Protein AF-A0A7S1G1Q2-F1 (afdb_monomer)

pLDDT: mean 79.45, std 14.06, range [47.62, 93.06]

Nearest PDB structures (foldseek):
  8g4j-assembly2_B  TM=7.173E-01  e=5.408E-02  Cavia porcellus
  7n6g-assembly1_0A  TM=6.018E-01  e=7.373E-02  Chlamydomonas reinhardtii
  7sqc-assembly1_J0  TM=6.725E-01  e=4.269E-01  Chlamydomonas reinhardtii
  7sqc-assembly1_G5  TM=6.219E-01  e=1.443E-01  Chlamydomonas reinhardtii
  6nmj-assembly1_A  TM=6.951E-01  e=2.471E+00  Rattus norvegicus

Secondary structure (DSSP, 8-state):
-HHHHHHHHHHHHH-TTHHHHHHHTT-HHHHHHHT-TTS---HHHHHHHHHHHHHHHHH-HHHHHHHHHTTTHHHHHHHHHH-STTTTSTTSHHHHHHHHHHHHHHHHHHHHHHHHHHH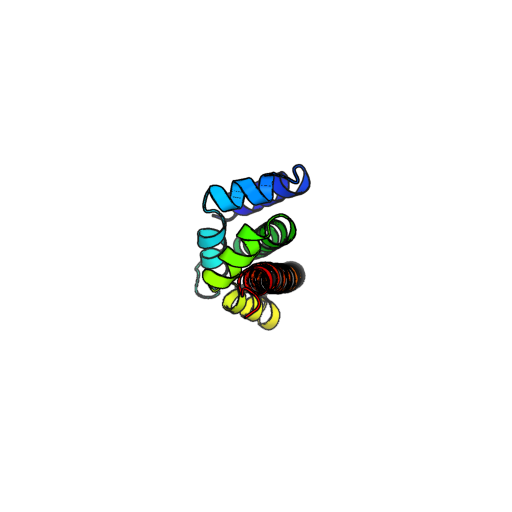HHHHHHHTSS---

Radius of gyration: 16.24 Å; Cα contacts (8 Å, |Δi|>4): 194; chains: 1; bounding box: 54×27×47 Å

Organism: NCBI:txid1486930

Solvent-accessible surface area (backbone atoms only — not comparable to full-atom values): 6588 Å² total; per-residue (Å²): 118,31,76,57,27,49,51,46,38,57,46,48,75,78,30,74,62,42,16,46,52,39,38,77,71,54,48,48,60,62,30,42,59,50,35,33,84,88,46,96,59,53,38,66,32,31,28,29,20,30,40,32,51,15,49,22,10,63,54,11,54,67,28,4,42,49,32,50,75,68,48,34,61,59,34,33,52,47,28,49,74,72,30,34,67,80,62,80,49,88,83,30,55,62,56,26,53,49,22,23,49,24,15,50,50,19,52,52,22,26,54,48,25,37,53,54,47,53,57,52,53,50,59,53,52,69,70,66,62,74,89,127

Mean predicted aligned error: 8.51 Å

InterPro domains:
  IPR011989 Armadillo-like helical [G3DSA:1.25.10.10] (2-125)
  IPR016024 Armadillo-type fold [SSF48371] (4-117)

Sequence (132 aa):
AGRAASALIVALQHDGSAAAQATELGAVAPLVALLDVGSVADPSDVSDAAGALGMIAYGSQAGAAEAFEAGGLRPLLALLTTGCPGGRSIGDVETDGICRNNAAGALIAVCRGNAEHSAAADRKSTRLTPVT

Structure (mmCIF, N/CA/C/O backbone):
data_AF-A0A7S1G1Q2-F1
#
_entry.id   AF-A0A7S1G1Q2-F1
#
loop_
_atom_site.group_PDB
_atom_site.id
_atom_site.type_symbol
_atom_site.label_atom_id
_atom_site.label_alt_id
_atom_site.label_comp_id
_atom_site.label_asym_id
_atom_site.label_entity_id
_atom_site.label_seq_id
_atom_site.pdbx_PDB_ins_code
_atom_site.Cartn_x
_atom_site.Cartn_y
_atom_site.Cartn_z
_atom_site.occupancy
_atom_site.B_iso_or_equiv
_atom_site.auth_seq_id
_atom_site.auth_comp_id
_atom_site.auth_asym_id
_atom_site.auth_atom_id
_atom_site.pdbx_PDB_model_num
ATOM 1 N N . ALA A 1 1 ? 4.423 9.746 -12.016 1.00 51.06 1 ALA A N 1
ATOM 2 C CA . ALA A 1 1 ? 3.619 9.943 -10.790 1.00 51.06 1 ALA A CA 1
ATOM 3 C C . ALA A 1 1 ? 4.489 9.816 -9.538 1.00 51.06 1 ALA A C 1
ATOM 5 O O . ALA A 1 1 ? 4.118 10.354 -8.502 1.00 51.06 1 ALA A O 1
ATOM 6 N N . GLY A 1 2 ? 5.675 9.206 -9.618 1.00 55.06 2 GLY A N 1
ATOM 7 C CA . GLY A 1 2 ? 6.526 8.988 -8.451 1.00 55.06 2 GLY A CA 1
ATOM 8 C C . GLY A 1 2 ? 7.104 10.239 -7.821 1.00 55.06 2 GLY A C 1
ATOM 9 O O . GLY A 1 2 ? 7.223 10.241 -6.610 1.00 55.06 2 GLY A O 1
ATOM 10 N N . ARG A 1 3 ? 7.282 11.366 -8.535 1.00 62.41 3 ARG A N 1
ATOM 11 C CA . ARG A 1 3 ? 7.643 12.644 -7.869 1.00 62.41 3 ARG A CA 1
ATOM 12 C C . ARG A 1 3 ? 6.648 13.049 -6.767 1.00 62.41 3 ARG A C 1
ATOM 14 O O . ARG A 1 3 ? 7.040 13.732 -5.827 1.00 62.41 3 ARG A O 1
ATOM 21 N N . ALA A 1 4 ? 5.380 12.638 -6.878 1.00 74.62 4 ALA A N 1
ATOM 22 C CA . ALA A 1 4 ? 4.383 12.852 -5.831 1.00 74.62 4 ALA A CA 1
ATOM 23 C C . ALA A 1 4 ? 4.567 11.878 -4.654 1.00 74.62 4 ALA A C 1
ATOM 25 O O . ALA A 1 4 ? 4.450 12.297 -3.506 1.00 74.62 4 ALA A O 1
ATOM 26 N N . ALA A 1 5 ? 4.916 10.614 -4.920 1.00 78.38 5 ALA A N 1
ATOM 27 C CA . ALA A 1 5 ? 5.215 9.626 -3.885 1.00 78.38 5 ALA A CA 1
ATOM 28 C C . ALA A 1 5 ? 6.484 9.992 -3.093 1.00 78.38 5 ALA A C 1
ATOM 30 O O . ALA A 1 5 ? 6.450 9.986 -1.865 1.00 78.38 5 ALA A O 1
ATOM 31 N N . SER A 1 6 ? 7.564 10.420 -3.756 1.00 80.25 6 SER A N 1
ATOM 32 C CA . SER A 1 6 ? 8.796 10.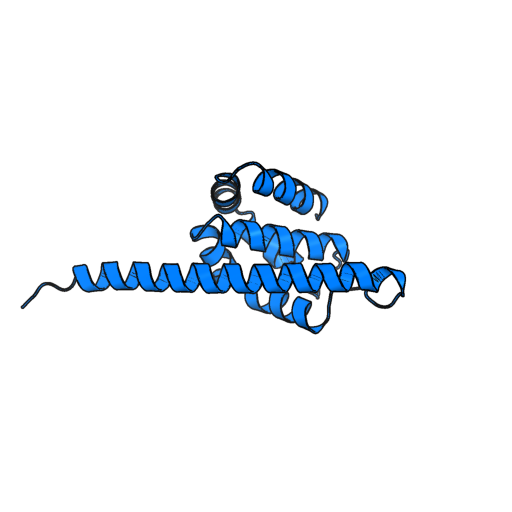851 -3.077 1.00 80.25 6 SER A CA 1
ATOM 33 C C . SER A 1 6 ? 8.564 12.093 -2.206 1.00 80.25 6 SER A C 1
ATOM 35 O O . SER A 1 6 ? 9.046 12.167 -1.078 1.00 80.25 6 SER A O 1
ATOM 37 N N . ALA A 1 7 ? 7.792 13.073 -2.692 1.00 81.38 7 ALA A N 1
ATOM 38 C CA . ALA A 1 7 ? 7.437 14.256 -1.904 1.00 81.38 7 ALA A CA 1
ATOM 39 C C . ALA A 1 7 ? 6.585 13.892 -0.677 1.00 81.38 7 ALA A C 1
ATOM 41 O O . ALA A 1 7 ? 6.779 14.444 0.407 1.00 81.38 7 ALA A O 1
ATOM 42 N N . LEU A 1 8 ? 5.676 12.929 -0.839 1.00 83.75 8 LEU A N 1
ATOM 43 C CA . LEU A 1 8 ? 4.861 12.412 0.249 1.00 83.75 8 LEU A CA 1
ATOM 44 C C . LEU A 1 8 ? 5.714 11.688 1.298 1.00 83.75 8 LEU A C 1
ATOM 46 O O . LEU A 1 8 ? 5.499 11.899 2.487 1.00 83.75 8 LEU A O 1
ATOM 50 N N . ILE A 1 9 ? 6.728 10.918 0.887 1.00 84.56 9 ILE A N 1
ATOM 51 C CA . ILE A 1 9 ? 7.694 10.300 1.809 1.00 84.56 9 ILE A CA 1
ATOM 52 C C . ILE A 1 9 ? 8.353 11.361 2.694 1.00 84.56 9 ILE A C 1
ATOM 54 O O . ILE A 1 9 ? 8.363 11.222 3.916 1.00 84.56 9 ILE A O 1
ATOM 58 N N . VAL A 1 10 ? 8.856 12.443 2.098 1.00 85.31 10 VAL A N 1
ATOM 59 C CA . VAL A 1 10 ? 9.509 13.523 2.855 1.00 85.31 10 VAL A CA 1
ATOM 60 C C . VAL A 1 10 ? 8.541 14.162 3.856 1.00 85.31 10 VAL A C 1
ATOM 62 O O . VAL A 1 10 ? 8.916 14.408 5.001 1.00 85.31 10 VAL A O 1
ATOM 65 N N . ALA A 1 11 ? 7.284 14.387 3.463 1.00 85.00 11 ALA A N 1
ATOM 66 C CA . ALA A 1 11 ? 6.270 14.926 4.369 1.00 85.00 11 ALA A CA 1
ATOM 67 C C . ALA A 1 11 ? 5.982 13.978 5.549 1.00 85.00 11 ALA A C 1
ATOM 69 O O . ALA A 1 11 ? 5.948 14.412 6.700 1.00 85.00 11 ALA A O 1
ATOM 70 N N . LEU A 1 12 ? 5.846 12.677 5.277 1.00 85.75 12 LEU A N 1
ATOM 71 C CA . LEU A 1 12 ? 5.565 11.644 6.281 1.00 85.75 12 LEU A CA 1
ATOM 72 C C . LEU A 1 12 ? 6.707 11.456 7.290 1.00 85.75 12 LEU A C 1
ATOM 74 O O . LEU A 1 12 ? 6.459 11.087 8.435 1.00 85.75 12 LEU A O 1
ATOM 78 N N . GLN A 1 13 ? 7.953 11.724 6.893 1.00 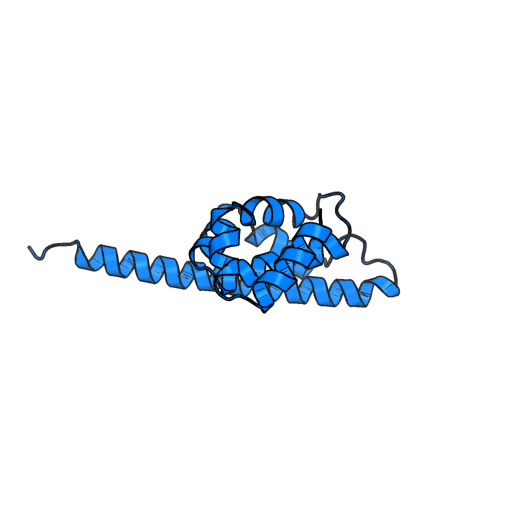85.38 13 GLN A N 1
ATOM 79 C CA . GLN A 1 13 ? 9.114 11.640 7.787 1.00 85.38 13 GLN A CA 1
ATOM 80 C C . GLN A 1 13 ? 9.173 12.775 8.813 1.00 85.38 13 GLN A C 1
ATOM 82 O O . GLN A 1 13 ? 9.730 12.596 9.897 1.00 85.38 13 GLN A O 1
ATOM 87 N N . HIS A 1 14 ? 8.627 13.942 8.473 1.00 84.19 14 HIS A N 1
ATOM 88 C CA . HIS A 1 14 ? 8.709 15.138 9.309 1.00 84.19 14 HIS A CA 1
ATOM 89 C C . HIS A 1 14 ? 7.436 15.423 10.109 1.00 84.19 14 HIS A C 1
ATOM 91 O O . HIS A 1 14 ? 7.502 16.166 11.089 1.00 84.19 14 HIS A O 1
ATOM 97 N N . ASP A 1 15 ? 6.300 14.832 9.733 1.00 82.19 15 ASP A N 1
ATOM 98 C CA . ASP A 1 15 ? 5.007 15.111 10.350 1.00 82.19 15 ASP A CA 1
ATOM 99 C C . ASP A 1 15 ? 4.200 13.825 10.586 1.00 82.19 15 ASP A C 1
ATOM 101 O O . ASP A 1 15 ? 3.717 13.177 9.659 1.00 82.19 15 ASP A O 1
ATOM 105 N N . GLY A 1 16 ? 3.999 13.480 11.862 1.00 75.69 16 GLY A N 1
ATOM 106 C CA . GLY A 1 16 ? 3.203 12.314 12.255 1.00 75.69 16 GLY A CA 1
ATOM 107 C C . GLY A 1 16 ? 1.718 12.419 11.887 1.00 75.69 16 GLY A C 1
ATOM 108 O O . GLY A 1 16 ? 1.041 11.399 11.786 1.00 75.69 16 GLY A O 1
ATOM 109 N N . SER A 1 17 ? 1.201 13.628 11.648 1.00 86.06 17 SER A N 1
ATOM 110 C CA . SER A 1 17 ? -0.174 13.845 11.187 1.00 86.06 17 SER A CA 1
ATOM 111 C C . SER A 1 17 ? -0.324 13.720 9.669 1.00 86.06 17 SER A C 1
ATOM 113 O O . SER A 1 17 ? -1.439 13.515 9.181 1.00 86.06 17 SER A O 1
ATOM 115 N N . ALA A 1 18 ? 0.779 13.775 8.912 1.00 89.12 18 ALA A N 1
ATOM 116 C CA . ALA A 1 18 ? 0.742 13.704 7.454 1.00 89.12 18 ALA A CA 1
ATOM 117 C C . ALA A 1 18 ? 0.174 12.370 6.951 1.00 89.12 18 ALA A C 1
ATOM 119 O O . ALA A 1 18 ? -0.467 12.345 5.906 1.00 89.12 18 ALA A O 1
ATOM 120 N N . ALA A 1 19 ? 0.332 11.273 7.701 1.00 88.00 19 ALA A N 1
ATOM 121 C CA . ALA A 1 19 ? -0.245 9.977 7.339 1.00 88.00 19 ALA A CA 1
ATOM 122 C C . ALA A 1 19 ? -1.781 10.003 7.347 1.00 88.00 19 ALA A C 1
ATOM 124 O O . ALA A 1 19 ? -2.418 9.510 6.413 1.00 88.00 19 ALA A O 1
ATOM 125 N N . ALA A 1 20 ? -2.379 10.607 8.377 1.00 88.56 20 ALA A N 1
ATOM 126 C CA . ALA A 1 20 ? -3.827 10.762 8.474 1.00 88.56 20 ALA A CA 1
ATOM 127 C C . ALA A 1 20 ? -4.349 11.705 7.382 1.00 88.56 20 ALA A C 1
ATOM 129 O O . ALA A 1 20 ? -5.266 11.341 6.653 1.00 88.56 20 ALA A O 1
ATOM 130 N N . GLN A 1 21 ? -3.693 12.853 7.186 1.00 90.50 21 GLN A N 1
ATOM 131 C CA . GLN A 1 21 ? -4.061 13.809 6.138 1.00 90.50 21 GLN A CA 1
ATOM 132 C C . GLN A 1 21 ? -3.951 13.200 4.733 1.00 90.50 21 GLN A C 1
ATOM 134 O O . GLN A 1 21 ? -4.847 13.363 3.913 1.00 90.50 21 GLN A O 1
ATOM 139 N N . ALA A 1 22 ? -2.884 12.452 4.446 1.00 89.56 22 ALA A N 1
ATOM 140 C CA . ALA A 1 22 ? -2.718 11.773 3.163 1.00 89.56 22 ALA A CA 1
ATOM 141 C C . ALA A 1 22 ? -3.807 10.717 2.927 1.00 89.56 22 ALA A C 1
ATOM 143 O O . ALA A 1 22 ? -4.283 10.573 1.803 1.00 89.56 22 ALA A O 1
ATOM 144 N N . THR A 1 23 ? -4.220 10.013 3.987 1.00 90.50 23 THR A N 1
ATOM 145 C CA . THR A 1 23 ? -5.360 9.088 3.932 1.00 90.50 23 THR A CA 1
ATOM 146 C C . THR A 1 23 ? -6.641 9.849 3.577 1.00 90.50 23 THR A C 1
ATOM 148 O O . THR A 1 23 ? -7.305 9.513 2.605 1.00 90.50 23 THR A O 1
ATOM 151 N N . GLU A 1 24 ? -6.950 10.935 4.292 1.00 90.19 24 GLU A N 1
ATOM 152 C CA . GLU A 1 24 ? -8.150 11.755 4.050 1.00 90.19 24 GLU A CA 1
ATOM 153 C C . GLU A 1 24 ? -8.182 12.390 2.653 1.00 90.19 24 GLU A C 1
ATOM 155 O O . GLU A 1 24 ? -9.248 12.545 2.059 1.00 90.19 24 GLU A O 1
ATOM 160 N N . LEU A 1 25 ? -7.014 12.725 2.101 1.00 90.56 25 LEU A N 1
ATOM 161 C CA . LEU A 1 25 ? -6.862 13.245 0.742 1.00 90.56 25 LEU A CA 1
ATOM 162 C C . LEU A 1 25 ? -6.929 12.151 -0.341 1.00 90.56 25 LEU A C 1
ATOM 164 O O . LEU A 1 25 ? -6.783 12.461 -1.524 1.00 90.56 25 LEU A O 1
ATOM 168 N N . GLY A 1 26 ? -7.140 10.887 0.036 1.00 89.62 26 GLY A N 1
ATOM 169 C CA . GLY A 1 26 ? -7.280 9.767 -0.893 1.00 89.62 26 GLY A CA 1
ATOM 170 C C . GLY A 1 26 ? -5.967 9.352 -1.556 1.00 89.62 26 GLY A C 1
ATOM 171 O O . GLY A 1 26 ? -5.973 8.898 -2.699 1.00 89.62 26 GLY A O 1
ATOM 172 N N . ALA A 1 27 ? -4.826 9.516 -0.876 1.00 91.12 27 ALA A N 1
ATOM 173 C CA . ALA A 1 27 ? -3.519 9.146 -1.424 1.00 91.12 27 ALA A CA 1
ATOM 174 C C . ALA A 1 27 ? -3.316 7.623 -1.536 1.00 91.12 27 ALA A C 1
ATOM 176 O O . ALA A 1 27 ? -2.487 7.174 -2.323 1.00 91.12 27 ALA A O 1
ATOM 177 N N . VAL A 1 28 ? -4.059 6.811 -0.780 1.00 92.69 28 VAL A N 1
ATOM 178 C CA . VAL A 1 28 ? -3.847 5.356 -0.704 1.00 92.69 28 VAL A CA 1
ATOM 179 C C . VAL A 1 28 ? -4.188 4.650 -2.019 1.00 92.69 28 VAL A C 1
ATOM 181 O O . VAL A 1 28 ? -3.355 3.917 -2.552 1.00 92.69 28 VAL A O 1
ATOM 184 N N . ALA A 1 29 ? -5.371 4.894 -2.585 1.00 90.69 29 ALA A N 1
ATOM 185 C CA . ALA A 1 29 ? -5.800 4.275 -3.842 1.00 90.69 29 ALA A CA 1
ATOM 186 C C . ALA A 1 29 ? -4.822 4.485 -5.027 1.00 90.69 29 ALA A C 1
ATOM 188 O O . ALA A 1 29 ? -4.460 3.496 -5.673 1.00 90.69 29 ALA A O 1
ATOM 189 N N . PRO A 1 30 ? -4.335 5.709 -5.330 1.00 89.88 30 PRO A N 1
ATOM 190 C CA . PRO A 1 30 ? -3.371 5.909 -6.410 1.00 89.88 30 PRO A CA 1
ATOM 191 C C . PRO A 1 30 ? -2.004 5.279 -6.115 1.00 89.88 30 PRO A C 1
ATOM 193 O O . PRO A 1 30 ? -1.348 4.822 -7.049 1.00 89.88 30 PRO A O 1
ATOM 196 N N . LEU A 1 31 ? -1.579 5.201 -4.847 1.00 91.25 31 LEU A N 1
ATOM 197 C CA . LEU A 1 31 ? -0.359 4.476 -4.478 1.00 91.25 31 LEU A CA 1
ATOM 198 C C . LEU A 1 31 ? -0.509 2.977 -4.747 1.00 91.25 31 LEU A C 1
ATOM 200 O O . LEU A 1 31 ? 0.374 2.387 -5.357 1.00 91.25 31 LEU A O 1
ATOM 204 N N . VAL A 1 32 ? -1.641 2.371 -4.378 1.00 91.62 32 VAL A N 1
ATOM 205 C CA . VAL A 1 32 ? -1.912 0.952 -4.667 1.00 91.62 32 VAL A CA 1
ATOM 206 C C . VAL A 1 32 ? -1.939 0.681 -6.173 1.00 91.62 32 VAL A C 1
ATOM 208 O O . VAL A 1 32 ? -1.363 -0.310 -6.618 1.00 91.62 32 VAL A O 1
ATOM 211 N N . ALA A 1 33 ? -2.524 1.579 -6.968 1.00 89.25 33 ALA A N 1
ATOM 212 C CA . ALA A 1 33 ? -2.521 1.465 -8.427 1.00 89.25 33 ALA A CA 1
ATOM 213 C C . ALA A 1 33 ? -1.108 1.559 -9.035 1.00 89.25 33 ALA A C 1
ATOM 215 O O . ALA A 1 33 ? -0.820 0.889 -10.023 1.00 89.25 33 ALA A O 1
ATOM 216 N N . LEU A 1 34 ? -0.211 2.358 -8.444 1.00 87.69 34 LEU A N 1
ATOM 217 C CA . LEU A 1 34 ? 1.186 2.450 -8.887 1.00 87.69 34 LEU A CA 1
ATOM 218 C C . LEU A 1 34 ? 2.000 1.189 -8.589 1.00 87.69 34 LEU A C 1
ATOM 220 O O . LEU A 1 34 ? 2.972 0.929 -9.292 1.00 87.69 34 LEU A O 1
ATOM 224 N N . LEU A 1 35 ? 1.613 0.414 -7.574 1.00 87.94 35 LEU A N 1
ATOM 225 C CA . LEU A 1 35 ? 2.285 -0.836 -7.210 1.00 87.94 35 LEU A CA 1
ATOM 226 C C . LEU A 1 35 ? 1.914 -2.006 -8.117 1.00 87.94 35 LEU A C 1
ATOM 228 O O . LEU A 1 35 ? 2.551 -3.059 -8.035 1.00 87.94 35 LEU A O 1
ATOM 232 N N . ASP A 1 36 ? 0.880 -1.860 -8.944 1.00 83.31 36 ASP A N 1
ATOM 233 C CA . ASP A 1 36 ? 0.514 -2.902 -9.888 1.00 83.31 36 ASP A CA 1
ATOM 234 C C . ASP A 1 36 ? 1.679 -3.141 -10.857 1.00 83.31 36 ASP A C 1
ATOM 236 O O . ASP A 1 36 ? 2.064 -2.269 -11.631 1.00 83.31 36 ASP A O 1
ATOM 240 N N . VAL A 1 37 ? 2.255 -4.344 -10.802 1.00 62.06 37 VAL A N 1
ATOM 241 C CA . VAL A 1 37 ? 3.436 -4.753 -11.581 1.00 62.06 37 VAL A CA 1
ATOM 242 C C . VAL A 1 37 ? 3.126 -4.794 -13.090 1.00 62.06 37 VAL A C 1
ATOM 244 O O . VAL A 1 37 ? 4.040 -4.848 -13.910 1.00 62.06 37 VAL A O 1
ATOM 247 N N . GLY A 1 38 ? 1.846 -4.721 -13.478 1.00 58.41 38 GLY A N 1
ATOM 248 C CA . GLY A 1 38 ? 1.411 -4.488 -14.860 1.00 58.41 38 GLY A CA 1
ATOM 249 C C . GLY A 1 38 ? 1.473 -3.023 -15.323 1.00 58.41 38 GLY A C 1
ATOM 250 O O . GLY A 1 38 ? 1.227 -2.746 -16.498 1.00 58.41 38 GLY A O 1
ATOM 251 N N . SER A 1 39 ? 1.781 -2.084 -14.427 1.00 61.22 39 SER A N 1
ATOM 252 C CA . SER A 1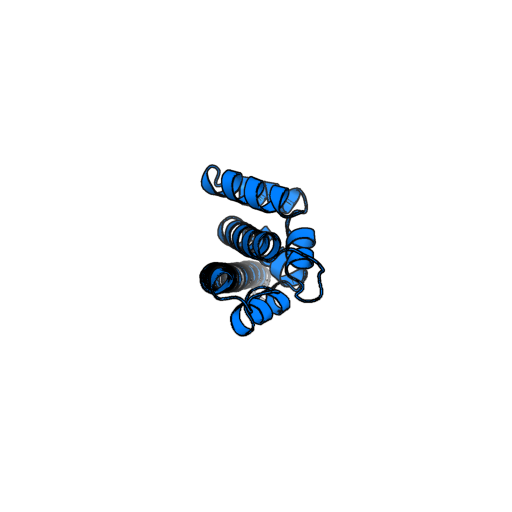 39 ? 1.902 -0.657 -14.720 1.00 61.22 39 SER A CA 1
ATOM 253 C C . SER A 1 39 ? 3.186 -0.353 -15.494 1.00 61.22 39 SER A C 1
ATOM 255 O O . SER A 1 39 ? 4.244 -0.919 -15.232 1.00 61.22 39 SER A O 1
ATOM 257 N N . VAL A 1 40 ? 3.123 0.613 -16.414 1.00 62.59 40 VAL A N 1
ATOM 258 C CA . VAL A 1 40 ? 4.281 1.148 -17.165 1.00 62.59 40 VAL A CA 1
ATOM 259 C C . VAL A 1 40 ? 5.174 2.046 -16.285 1.00 62.59 40 VAL A C 1
ATOM 261 O O . VAL A 1 40 ? 5.900 2.897 -16.793 1.00 62.59 40 VAL A O 1
ATOM 264 N N . ALA A 1 41 ? 5.050 1.925 -14.961 1.00 69.44 41 ALA A N 1
ATOM 265 C CA . ALA A 1 41 ? 5.712 2.774 -13.987 1.00 69.44 41 ALA A CA 1
ATOM 266 C C . ALA A 1 41 ? 7.206 2.455 -13.892 1.00 69.44 41 ALA A C 1
ATOM 268 O O . ALA A 1 41 ? 7.617 1.293 -13.910 1.00 69.44 41 ALA A O 1
ATOM 269 N N . ASP A 1 42 ? 8.009 3.507 -13.746 1.00 78.56 42 ASP A N 1
ATOM 270 C CA . ASP A 1 42 ? 9.435 3.379 -13.478 1.00 78.56 42 ASP A CA 1
ATOM 271 C C . ASP A 1 42 ? 9.682 2.622 -12.157 1.00 78.56 42 ASP A C 1
ATOM 273 O O . ASP A 1 42 ? 8.948 2.825 -11.184 1.00 78.56 42 ASP A O 1
ATOM 277 N N . PRO A 1 43 ? 10.743 1.801 -12.061 1.00 78.81 43 PRO A N 1
ATOM 278 C CA . PRO A 1 43 ? 11.075 1.064 -10.838 1.00 78.81 43 PRO A CA 1
ATOM 279 C C . PRO A 1 43 ? 11.207 1.971 -9.604 1.00 78.81 43 PRO A C 1
ATOM 281 O O . PRO A 1 43 ? 10.791 1.594 -8.509 1.00 78.81 43 PRO A O 1
ATOM 284 N N . SER A 1 44 ? 11.716 3.194 -9.772 1.00 79.81 44 SER A N 1
ATOM 285 C CA . SER A 1 44 ? 11.789 4.185 -8.691 1.00 79.81 44 SER A CA 1
ATOM 286 C C . SER A 1 44 ? 10.408 4.662 -8.228 1.00 79.81 44 SER A C 1
ATOM 288 O O . SER A 1 44 ? 10.183 4.787 -7.028 1.00 79.81 44 SER A O 1
ATOM 290 N N . ASP A 1 45 ? 9.463 4.866 -9.153 1.00 84.38 45 ASP A N 1
ATOM 291 C CA . ASP A 1 45 ? 8.088 5.269 -8.826 1.00 84.38 45 ASP A CA 1
ATOM 292 C C . ASP A 1 45 ? 7.385 4.169 -8.011 1.00 84.38 45 ASP A C 1
ATOM 294 O O . ASP A 1 45 ? 6.671 4.461 -7.050 1.00 84.38 45 ASP A O 1
ATOM 298 N N . VAL A 1 46 ? 7.619 2.904 -8.369 1.00 85.88 46 VAL A N 1
ATOM 299 C CA . VAL A 1 46 ? 7.083 1.729 -7.666 1.00 85.88 46 VAL A CA 1
ATOM 300 C C . VAL A 1 46 ? 7.698 1.591 -6.268 1.00 85.88 46 VAL A C 1
ATOM 302 O O . VAL A 1 46 ? 6.981 1.360 -5.291 1.00 85.88 46 VAL A O 1
ATOM 305 N N . SER A 1 47 ? 9.015 1.782 -6.153 1.00 86.81 47 SER A N 1
ATOM 306 C CA . SER A 1 47 ? 9.730 1.779 -4.871 1.00 86.81 47 SER A CA 1
ATOM 307 C C . SER A 1 47 ? 9.205 2.851 -3.915 1.00 86.81 47 SER A C 1
ATOM 309 O O . SER A 1 47 ? 8.915 2.564 -2.747 1.00 86.81 47 SER A O 1
ATOM 311 N N . ASP A 1 48 ? 9.059 4.080 -4.414 1.00 88.81 48 ASP A N 1
ATOM 312 C CA . ASP A 1 48 ? 8.567 5.217 -3.638 1.00 88.81 48 ASP A CA 1
ATOM 313 C C . ASP A 1 48 ? 7.098 5.025 -3.258 1.00 88.81 48 ASP A C 1
ATOM 315 O O . ASP A 1 48 ? 6.704 5.334 -2.134 1.00 88.81 48 ASP A O 1
ATOM 319 N N . ALA A 1 49 ? 6.282 4.460 -4.152 1.00 90.88 49 ALA A N 1
ATOM 320 C CA . ALA A 1 49 ? 4.897 4.140 -3.835 1.00 90.88 49 ALA A CA 1
ATOM 321 C C . ALA A 1 49 ? 4.801 3.132 -2.680 1.00 90.88 49 ALA A C 1
ATOM 323 O O . ALA A 1 49 ? 3.986 3.314 -1.773 1.00 90.88 49 ALA A O 1
ATOM 324 N N . ALA A 1 50 ? 5.664 2.109 -2.663 1.00 91.94 50 ALA A N 1
ATOM 325 C CA . ALA A 1 50 ? 5.673 1.098 -1.607 1.00 91.94 50 ALA A CA 1
ATOM 326 C C . ALA A 1 50 ? 6.109 1.714 -0.272 1.00 91.94 50 ALA A C 1
ATOM 328 O O . ALA A 1 50 ? 5.478 1.476 0.759 1.00 91.94 50 ALA A O 1
ATOM 329 N N . GLY A 1 51 ? 7.145 2.557 -0.300 1.00 91.56 51 GLY A N 1
ATOM 330 C CA . GLY A 1 51 ? 7.629 3.274 0.879 1.00 91.56 51 GLY A CA 1
ATOM 331 C C . GLY A 1 51 ? 6.583 4.236 1.450 1.00 91.56 51 GLY A C 1
ATOM 332 O O . GLY A 1 51 ? 6.310 4.213 2.652 1.00 91.56 51 GLY A O 1
ATOM 333 N N . ALA A 1 52 ? 5.945 5.037 0.593 1.00 92.50 52 ALA A N 1
ATOM 334 C CA . ALA A 1 52 ? 4.886 5.963 0.989 1.00 92.50 52 ALA A CA 1
ATOM 335 C C . ALA A 1 52 ? 3.682 5.223 1.587 1.00 92.50 52 ALA A C 1
ATOM 337 O O . ALA A 1 52 ? 3.201 5.597 2.657 1.00 92.50 52 ALA A O 1
ATOM 338 N N . LEU A 1 53 ? 3.230 4.142 0.940 1.00 93.06 53 LEU A N 1
ATOM 339 C CA . LEU A 1 53 ? 2.115 3.331 1.426 1.00 93.06 53 LEU A CA 1
ATOM 340 C C . LEU A 1 53 ? 2.431 2.699 2.788 1.00 93.06 53 LEU A C 1
ATOM 342 O O . LEU A 1 53 ? 1.583 2.704 3.679 1.00 93.06 53 LEU A O 1
ATOM 346 N N . GLY A 1 54 ? 3.659 2.209 2.979 1.00 92.12 54 GLY A N 1
ATOM 347 C CA . GLY A 1 54 ? 4.099 1.662 4.261 1.00 92.12 54 GLY A CA 1
ATOM 348 C C . GLY A 1 54 ? 4.117 2.701 5.379 1.00 92.12 54 GLY A C 1
ATOM 349 O O . GLY A 1 54 ? 3.661 2.414 6.484 1.00 92.12 54 GLY A O 1
ATOM 350 N N . MET A 1 55 ? 4.567 3.923 5.095 1.00 91.88 55 MET A N 1
ATOM 351 C CA . MET A 1 55 ? 4.543 5.007 6.079 1.00 91.88 55 MET A CA 1
ATOM 352 C C . MET A 1 55 ? 3.127 5.492 6.398 1.00 91.88 55 MET A C 1
ATOM 354 O O . MET A 1 55 ? 2.830 5.735 7.568 1.00 91.88 55 MET A O 1
ATOM 358 N N . ILE A 1 56 ? 2.234 5.568 5.406 1.00 92.06 56 ILE A N 1
ATOM 359 C CA . ILE A 1 56 ? 0.813 5.858 5.647 1.00 92.06 56 ILE A CA 1
ATOM 360 C C . ILE A 1 56 ? 0.203 4.781 6.543 1.00 92.06 56 ILE A C 1
ATOM 362 O O . ILE A 1 56 ? -0.400 5.112 7.558 1.00 92.06 56 ILE A O 1
ATOM 366 N N . ALA A 1 57 ? 0.393 3.502 6.213 1.00 92.44 57 ALA A N 1
ATOM 367 C CA . ALA A 1 57 ? -0.158 2.400 6.996 1.00 92.44 57 ALA A CA 1
ATOM 368 C C . ALA A 1 57 ? 0.419 2.340 8.421 1.00 92.44 57 ALA A C 1
ATOM 370 O O . ALA A 1 57 ? -0.285 1.973 9.359 1.00 92.44 57 ALA A O 1
ATOM 371 N N . TYR A 1 58 ? 1.686 2.720 8.604 1.00 89.94 58 TYR A N 1
ATOM 372 C CA . TYR A 1 58 ? 2.314 2.778 9.922 1.00 89.94 58 TYR A CA 1
ATOM 373 C C . TYR A 1 58 ? 1.809 3.959 10.763 1.00 89.94 58 TYR A C 1
ATOM 375 O O . TYR A 1 58 ? 1.578 3.810 11.962 1.00 89.94 58 TYR A O 1
ATOM 383 N N . GLY A 1 59 ? 1.642 5.133 10.148 1.00 88.38 59 GLY A N 1
ATOM 384 C CA . GLY A 1 59 ? 1.230 6.362 10.831 1.00 88.38 59 GLY A CA 1
ATOM 385 C C . GLY A 1 59 ? -0.285 6.556 10.948 1.00 88.38 59 GLY A C 1
ATOM 386 O O . GLY A 1 59 ? -0.733 7.395 11.726 1.00 88.38 59 GLY A O 1
ATOM 387 N N . SER A 1 60 ? -1.087 5.809 10.186 1.00 89.56 60 SER A N 1
ATOM 388 C CA . SER A 1 60 ? -2.541 5.953 10.119 1.00 89.56 60 SER A CA 1
ATOM 389 C C . SER A 1 60 ? -3.219 4.592 10.045 1.00 89.56 60 SER A C 1
ATOM 391 O O . SER A 1 60 ? -3.126 3.871 9.052 1.00 89.56 60 SER A O 1
ATOM 393 N N . GLN A 1 61 ? -3.992 4.267 11.079 1.00 89.25 61 GLN A N 1
ATOM 394 C CA . GLN A 1 61 ? -4.783 3.040 11.096 1.00 89.25 61 GLN A CA 1
ATOM 395 C C . GLN A 1 61 ? -5.887 3.036 10.031 1.00 89.25 61 GLN A C 1
ATOM 397 O O . GLN A 1 61 ? -6.178 1.991 9.453 1.00 89.25 61 GLN A O 1
ATOM 402 N N . ALA A 1 62 ? -6.470 4.203 9.738 1.00 90.12 62 ALA A N 1
ATOM 403 C CA . ALA A 1 62 ? -7.395 4.362 8.619 1.00 90.12 62 ALA A CA 1
ATOM 404 C C . ALA A 1 62 ? -6.684 4.097 7.283 1.00 90.12 62 ALA A C 1
ATOM 406 O O . ALA A 1 62 ? -7.215 3.378 6.445 1.00 90.12 62 ALA A O 1
ATOM 407 N N . GLY A 1 63 ? -5.449 4.585 7.135 1.00 91.06 63 GLY A N 1
ATOM 408 C CA . GLY A 1 63 ? -4.632 4.351 5.946 1.00 91.06 63 GLY A CA 1
ATOM 409 C C . GLY A 1 63 ? -4.264 2.880 5.758 1.00 91.06 63 GLY A C 1
ATOM 410 O O . GLY A 1 63 ? -4.308 2.375 4.640 1.00 91.06 63 GLY A O 1
ATOM 411 N N . ALA A 1 64 ? -3.970 2.159 6.844 1.00 91.88 64 ALA A N 1
ATOM 412 C CA . ALA A 1 64 ? -3.738 0.715 6.797 1.00 91.88 64 ALA A CA 1
ATOM 413 C C . ALA A 1 64 ? -4.989 -0.065 6.363 1.00 91.88 64 ALA A C 1
ATOM 415 O O . ALA A 1 64 ? -4.889 -0.967 5.531 1.00 91.88 64 ALA A O 1
ATOM 416 N N . ALA A 1 65 ? -6.161 0.286 6.904 1.00 90.75 65 ALA A N 1
ATOM 417 C CA . ALA A 1 65 ? -7.426 -0.334 6.519 1.00 90.75 65 ALA A CA 1
ATOM 418 C C . ALA A 1 65 ? -7.767 -0.040 5.051 1.00 90.75 65 ALA A C 1
ATOM 420 O O . ALA A 1 65 ? -8.068 -0.958 4.296 1.00 90.75 65 ALA A O 1
ATOM 421 N N . GLU A 1 66 ? -7.637 1.211 4.611 1.00 92.56 66 GLU A N 1
ATOM 422 C CA . GLU A 1 66 ? -7.881 1.589 3.217 1.00 92.56 66 GLU A CA 1
ATOM 423 C C . GLU A 1 66 ? -6.919 0.878 2.258 1.00 92.56 66 GLU A C 1
ATOM 425 O O . GLU A 1 66 ? -7.342 0.389 1.215 1.00 92.56 66 GLU A O 1
ATOM 430 N N . ALA A 1 67 ? -5.641 0.737 2.622 1.00 92.44 67 ALA A N 1
ATOM 431 C CA . ALA A 1 67 ? -4.662 0.023 1.805 1.00 92.44 67 ALA A CA 1
ATOM 432 C C . ALA A 1 67 ? -5.006 -1.466 1.667 1.00 92.44 67 ALA A C 1
ATOM 434 O O . ALA A 1 67 ? -4.785 -2.064 0.610 1.00 92.44 67 ALA A O 1
ATOM 435 N N . PHE A 1 68 ? -5.553 -2.064 2.728 1.00 91.38 68 PHE A N 1
ATOM 436 C CA . PHE A 1 68 ? -6.053 -3.433 2.710 1.00 91.38 68 PHE A CA 1
ATOM 437 C C . PHE A 1 68 ? -7.277 -3.567 1.793 1.00 91.38 68 PHE A C 1
ATOM 439 O O . PHE A 1 68 ? -7.267 -4.410 0.895 1.00 91.38 68 PHE A O 1
ATOM 446 N N . GLU A 1 69 ? -8.283 -2.707 1.967 1.00 90.00 69 GLU A N 1
ATOM 447 C CA . GLU A 1 69 ? -9.526 -2.710 1.179 1.00 90.00 69 GLU A CA 1
ATOM 448 C C . GLU A 1 69 ? -9.285 -2.395 -0.305 1.00 90.00 69 GLU A C 1
ATOM 450 O O . GLU A 1 69 ? -9.895 -3.001 -1.185 1.00 90.00 69 GLU A O 1
ATOM 455 N N . ALA A 1 70 ? -8.325 -1.518 -0.609 1.00 90.31 70 ALA A N 1
ATOM 456 C CA . ALA A 1 70 ? -7.882 -1.231 -1.973 1.00 90.31 70 ALA A CA 1
ATOM 457 C C . ALA A 1 70 ? -7.117 -2.404 -2.622 1.00 90.31 70 ALA A C 1
ATOM 459 O O . ALA A 1 70 ? -6.741 -2.328 -3.791 1.00 90.31 70 ALA A O 1
ATOM 460 N N . GLY A 1 71 ? -6.869 -3.495 -1.889 1.00 90.88 71 GLY A N 1
ATOM 461 C CA . GLY A 1 71 ? -6.199 -4.687 -2.403 1.00 90.88 71 GLY A CA 1
ATOM 462 C C . GLY A 1 71 ? -4.674 -4.583 -2.447 1.00 90.88 71 GLY A C 1
ATOM 463 O O . GLY A 1 71 ? -4.037 -5.387 -3.132 1.00 90.88 71 GLY A O 1
ATOM 464 N N . GLY A 1 72 ? -4.072 -3.654 -1.696 1.00 90.31 72 GLY A N 1
ATOM 465 C CA . GLY A 1 72 ? -2.633 -3.368 -1.711 1.00 90.31 72 GLY A CA 1
ATOM 466 C C . GLY A 1 72 ? -1.730 -4.550 -1.345 1.00 90.31 72 GLY A C 1
ATOM 467 O O . GLY A 1 72 ? -0.573 -4.587 -1.752 1.00 90.31 72 GLY A O 1
ATOM 468 N N . LEU A 1 73 ? -2.247 -5.574 -0.658 1.00 91.62 73 LEU A N 1
ATOM 469 C CA . LEU A 1 73 ? -1.464 -6.764 -0.303 1.00 91.62 73 LEU A CA 1
ATOM 470 C C . LEU A 1 73 ? -0.944 -7.540 -1.519 1.00 91.62 73 LEU A C 1
ATOM 472 O O . LEU A 1 73 ? 0.185 -8.027 -1.498 1.00 91.62 73 LEU A O 1
ATOM 476 N N . ARG A 1 74 ? -1.757 -7.673 -2.573 1.00 90.88 74 ARG A N 1
ATOM 477 C CA . ARG A 1 74 ? -1.381 -8.436 -3.773 1.00 90.88 74 ARG A CA 1
ATOM 478 C C . ARG A 1 74 ? -0.173 -7.831 -4.500 1.00 90.88 74 ARG A C 1
ATOM 480 O O . ARG A 1 74 ? 0.795 -8.568 -4.692 1.00 90.88 74 ARG A O 1
ATOM 487 N N . PRO A 1 75 ? -0.179 -6.541 -4.886 1.00 90.25 75 PRO A N 1
ATOM 488 C CA . PRO A 1 75 ? 0.963 -5.945 -5.567 1.00 90.25 75 PRO A CA 1
ATOM 489 C C . PRO A 1 75 ? 2.199 -5.852 -4.661 1.00 90.25 75 PRO A C 1
ATOM 491 O O . PRO A 1 75 ? 3.305 -6.113 -5.123 1.00 90.25 75 PRO A O 1
ATOM 494 N N . LEU A 1 76 ? 2.037 -5.599 -3.356 1.00 91.38 76 LEU A N 1
ATOM 495 C CA . LEU A 1 76 ? 3.168 -5.613 -2.421 1.00 91.38 76 LEU A CA 1
ATOM 496 C C . LEU A 1 76 ? 3.829 -6.999 -2.314 1.00 91.38 76 LEU A C 1
ATOM 498 O O . LEU A 1 76 ? 5.055 -7.100 -2.288 1.00 91.38 76 LEU A O 1
ATOM 502 N N . LEU A 1 77 ? 3.038 -8.077 -2.284 1.00 91.31 77 LEU A N 1
ATOM 503 C CA . LEU A 1 77 ? 3.574 -9.439 -2.287 1.00 91.31 77 LEU A CA 1
ATOM 504 C C . LEU A 1 77 ? 4.278 -9.761 -3.610 1.00 91.31 77 LEU A C 1
ATOM 506 O O . LEU A 1 77 ? 5.344 -10.375 -3.598 1.00 91.31 77 LEU A O 1
ATOM 510 N N . ALA A 1 78 ? 3.720 -9.312 -4.737 1.00 88.81 78 ALA A N 1
ATOM 511 C CA . ALA A 1 78 ? 4.369 -9.449 -6.035 1.00 88.81 78 ALA A CA 1
ATOM 512 C C . ALA A 1 78 ? 5.748 -8.771 -6.020 1.00 88.81 78 ALA A C 1
ATOM 514 O O . ALA A 1 78 ? 6.742 -9.450 -6.266 1.00 88.81 78 ALA A O 1
ATOM 515 N N . LEU A 1 79 ? 5.837 -7.508 -5.590 1.00 87.94 79 LEU A N 1
ATOM 516 C CA . LEU A 1 79 ? 7.103 -6.770 -5.475 1.00 87.94 79 LEU A CA 1
ATOM 517 C C . LEU A 1 79 ? 8.113 -7.438 -4.542 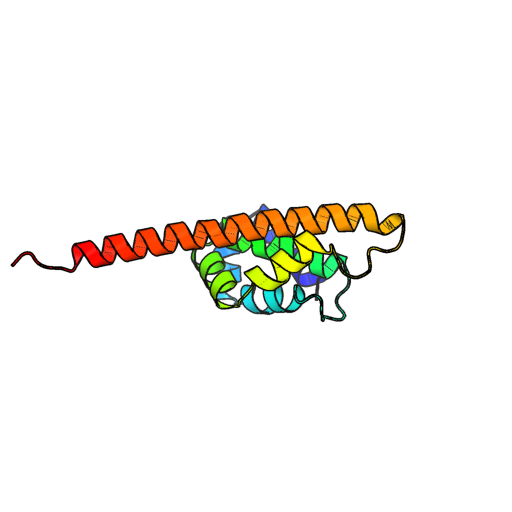1.00 87.94 79 LEU A C 1
ATOM 519 O O . LEU A 1 79 ? 9.305 -7.457 -4.845 1.00 87.94 79 LEU A O 1
ATOM 523 N N . LEU A 1 80 ? 7.658 -8.035 -3.438 1.00 88.25 80 LEU A N 1
ATOM 524 C CA . LEU A 1 80 ? 8.533 -8.787 -2.540 1.00 88.25 80 LEU A CA 1
ATOM 525 C C . LEU A 1 80 ? 9.168 -10.003 -3.239 1.00 88.25 80 LEU A C 1
ATOM 527 O O . LEU A 1 80 ? 10.323 -10.335 -2.973 1.00 88.25 80 LEU A O 1
ATOM 531 N N . THR A 1 81 ? 8.419 -10.662 -4.125 1.00 85.75 81 THR A N 1
ATOM 532 C CA . THR A 1 81 ? 8.860 -11.883 -4.819 1.00 85.75 81 THR A CA 1
ATOM 533 C C . THR A 1 81 ? 9.652 -11.615 -6.093 1.00 85.75 81 THR A C 1
ATOM 535 O O . THR A 1 81 ? 10.660 -12.277 -6.334 1.00 85.75 81 THR A O 1
ATOM 538 N N . THR A 1 82 ? 9.206 -10.668 -6.916 1.00 82.12 82 THR A N 1
ATOM 539 C CA . THR A 1 82 ? 9.769 -10.410 -8.245 1.00 82.12 82 THR A CA 1
ATOM 540 C C . THR A 1 82 ? 10.734 -9.244 -8.264 1.00 82.12 82 THR A C 1
ATOM 542 O O . THR A 1 82 ? 11.483 -9.123 -9.229 1.00 82.12 82 THR A O 1
ATOM 545 N N . GLY A 1 83 ? 10.703 -8.389 -7.238 1.00 81.38 83 GLY A N 1
ATOM 546 C CA . GLY A 1 83 ? 11.401 -7.119 -7.298 1.00 81.38 83 GLY A CA 1
ATOM 547 C C . GLY A 1 83 ? 10.658 -6.044 -8.073 1.00 81.38 83 GLY A C 1
ATOM 548 O O . GLY A 1 83 ? 9.536 -6.256 -8.544 1.00 81.38 83 GLY A O 1
ATOM 549 N N . CYS A 1 84 ? 11.310 -4.893 -8.232 1.00 81.12 84 CYS A N 1
ATOM 550 C CA . CYS A 1 84 ? 10.799 -3.819 -9.077 1.00 81.12 84 CYS A CA 1
ATOM 551 C C . CYS A 1 84 ? 10.853 -4.177 -10.578 1.00 81.12 84 CYS A C 1
ATOM 553 O O . CYS A 1 84 ? 11.791 -4.849 -11.026 1.00 81.12 84 CYS A O 1
ATOM 555 N N . PRO A 1 85 ? 9.876 -3.711 -11.381 1.00 71.75 85 PRO A N 1
ATOM 556 C CA . PRO A 1 85 ? 9.869 -3.943 -12.822 1.00 71.75 85 PRO A CA 1
ATOM 557 C C . PRO A 1 85 ? 11.117 -3.321 -13.468 1.00 71.75 85 PRO A C 1
ATOM 559 O O . PRO A 1 85 ? 11.437 -2.164 -13.230 1.00 71.75 85 PRO A O 1
ATOM 562 N N . GLY A 1 86 ? 11.842 -4.101 -14.277 1.00 66.31 86 GLY A N 1
ATOM 563 C CA . GLY A 1 86 ? 13.067 -3.646 -14.953 1.00 66.31 86 GLY A CA 1
ATOM 564 C C . GLY A 1 86 ? 14.387 -4.112 -14.329 1.00 66.31 86 GLY A C 1
ATOM 565 O O . GLY A 1 86 ? 15.425 -3.889 -14.939 1.00 66.31 86 GLY A O 1
ATOM 566 N N . GLY A 1 87 ? 14.359 -4.833 -13.199 1.00 56.12 87 GLY A N 1
ATOM 567 C CA . GLY A 1 87 ? 15.536 -5.380 -12.502 1.00 56.12 87 GLY A CA 1
ATOM 568 C C . GLY A 1 87 ? 16.310 -6.470 -13.257 1.00 56.12 87 GLY A C 1
ATOM 569 O O . GLY A 1 87 ? 16.355 -7.621 -12.825 1.00 56.12 87 GLY A O 1
ATOM 570 N N . ARG A 1 88 ? 16.884 -6.148 -14.421 1.00 52.88 88 ARG A N 1
ATOM 571 C CA . ARG A 1 88 ? 17.659 -7.083 -15.260 1.00 52.88 88 ARG A CA 1
ATOM 572 C C . ARG A 1 88 ? 19.090 -6.620 -15.541 1.00 52.88 88 ARG A C 1
ATOM 574 O O . ARG A 1 88 ? 19.870 -7.422 -16.055 1.00 52.88 88 ARG A O 1
ATOM 581 N N . SER A 1 89 ? 19.464 -5.392 -15.184 1.00 51.53 89 SER A N 1
ATOM 582 C CA . SER A 1 89 ? 20.832 -4.870 -15.294 1.00 51.53 89 SER A CA 1
ATOM 583 C C . SER A 1 89 ? 21.532 -4.870 -13.930 1.00 51.53 89 SER A C 1
ATOM 585 O O . SER A 1 89 ? 20.903 -4.752 -12.884 1.00 51.53 89 SER A O 1
ATOM 587 N N . ILE A 1 90 ? 22.867 -4.948 -13.926 1.00 49.78 90 ILE A N 1
ATOM 588 C CA . ILE A 1 90 ? 23.701 -4.953 -12.704 1.00 49.78 90 ILE A CA 1
ATOM 589 C C . ILE A 1 90 ? 23.514 -3.669 -11.858 1.00 49.78 90 ILE A C 1
ATOM 591 O O . ILE A 1 90 ? 23.719 -3.707 -10.649 1.00 49.78 90 ILE A O 1
ATOM 595 N N . GLY A 1 91 ? 23.076 -2.557 -12.464 1.00 53.69 91 GLY A N 1
ATOM 596 C CA . GLY A 1 91 ? 22.728 -1.314 -11.759 1.00 53.69 91 GLY A CA 1
ATOM 597 C C . GLY A 1 91 ? 21.368 -1.328 -11.046 1.00 53.69 91 GLY A C 1
ATOM 598 O O . GLY A 1 91 ? 21.156 -0.517 -10.154 1.00 53.69 91 GLY A O 1
ATOM 599 N N . ASP A 1 92 ? 20.474 -2.265 -11.376 1.00 54.56 92 ASP A N 1
ATOM 600 C CA . ASP A 1 92 ? 19.110 -2.320 -10.828 1.00 54.56 92 ASP A CA 1
ATOM 601 C C . ASP A 1 92 ? 19.010 -3.178 -9.554 1.00 54.56 92 ASP A C 1
ATOM 603 O O . ASP A 1 92 ? 17.968 -3.215 -8.902 1.00 54.56 92 ASP A O 1
ATOM 607 N N . VAL A 1 93 ? 20.085 -3.887 -9.184 1.00 58.44 93 VAL A N 1
ATOM 608 C CA . VAL A 1 93 ? 20.112 -4.811 -8.033 1.00 58.44 93 VAL A CA 1
ATOM 609 C C . VAL A 1 93 ? 19.939 -4.062 -6.705 1.00 58.44 93 VAL A C 1
ATOM 611 O O . VAL A 1 93 ? 19.339 -4.581 -5.762 1.00 58.44 93 VAL A O 1
ATOM 614 N N . GLU A 1 94 ? 20.434 -2.826 -6.629 1.00 63.00 94 GLU A N 1
ATOM 615 C CA . GLU A 1 94 ? 20.270 -1.965 -5.456 1.00 63.00 94 GLU A CA 1
ATOM 616 C C . GLU A 1 94 ? 18.817 -1.492 -5.317 1.00 63.00 94 GLU A C 1
ATOM 618 O O . GLU A 1 94 ? 18.223 -1.606 -4.242 1.00 63.00 94 GLU A O 1
ATOM 623 N N . THR A 1 95 ? 18.200 -1.065 -6.422 1.00 66.06 95 THR A N 1
ATOM 624 C CA . THR A 1 95 ? 16.786 -0.668 -6.466 1.00 66.06 95 THR A CA 1
ATOM 625 C C . THR A 1 95 ? 15.877 -1.850 -6.142 1.00 66.06 95 THR A C 1
ATOM 627 O O . THR A 1 95 ? 14.924 -1.706 -5.387 1.00 66.06 95 THR A O 1
ATOM 630 N N . ASP A 1 96 ? 16.217 -3.043 -6.621 1.00 76.31 96 ASP A N 1
ATOM 631 C CA . ASP A 1 96 ? 15.504 -4.288 -6.349 1.00 76.31 96 ASP A CA 1
ATOM 632 C C . ASP A 1 96 ? 15.504 -4.661 -4.849 1.00 76.31 96 ASP A C 1
ATOM 634 O O . ASP A 1 96 ? 14.476 -5.035 -4.274 1.00 76.31 96 ASP A O 1
ATOM 638 N N . GLY A 1 97 ? 16.643 -4.484 -4.169 1.00 81.38 97 GLY A N 1
ATOM 639 C CA . GLY A 1 97 ? 16.743 -4.627 -2.714 1.00 81.38 97 GLY A CA 1
ATOM 640 C C . GLY A 1 97 ? 15.889 -3.612 -1.947 1.00 81.38 97 GLY A C 1
ATOM 641 O O . GLY A 1 97 ? 15.181 -3.991 -1.009 1.00 81.38 97 GLY A O 1
ATOM 642 N N . ILE A 1 98 ? 15.916 -2.345 -2.366 1.00 83.69 98 ILE A N 1
ATOM 643 C CA . ILE A 1 98 ? 15.116 -1.269 -1.759 1.00 83.69 98 ILE A CA 1
ATOM 644 C C . ILE A 1 98 ? 13.620 -1.535 -1.957 1.00 83.69 98 ILE A C 1
ATOM 646 O O . ILE A 1 98 ? 12.860 -1.478 -0.991 1.00 83.69 98 ILE A O 1
ATOM 650 N N . CYS A 1 99 ? 13.200 -1.911 -3.166 1.00 84.75 99 CYS A N 1
ATOM 651 C CA . CYS A 1 99 ? 11.805 -2.216 -3.473 1.00 84.75 99 CYS A CA 1
ATOM 652 C C . CYS A 1 99 ? 11.263 -3.344 -2.600 1.00 84.75 99 CYS A C 1
ATOM 654 O O . CYS A 1 99 ? 10.192 -3.209 -2.008 1.00 84.75 99 CYS A O 1
ATOM 656 N N . ARG A 1 100 ? 12.016 -4.443 -2.461 1.00 88.56 100 ARG A N 1
ATOM 657 C CA . ARG A 1 100 ? 11.626 -5.552 -1.581 1.00 88.56 100 ARG A CA 1
ATOM 658 C C . ARG A 1 100 ? 11.543 -5.134 -0.118 1.00 88.56 100 ARG A C 1
ATOM 660 O O . ARG A 1 100 ? 10.637 -5.582 0.580 1.00 88.56 100 ARG A O 1
ATOM 667 N N . ASN A 1 101 ? 12.458 -4.287 0.350 1.00 90.44 101 ASN A N 1
ATOM 668 C CA . ASN A 1 101 ? 12.437 -3.792 1.725 1.00 90.44 101 ASN A CA 1
ATOM 669 C C . ASN A 1 101 ? 11.205 -2.910 1.979 1.00 90.44 101 ASN A C 1
ATOM 671 O O . ASN A 1 101 ? 10.435 -3.178 2.902 1.00 90.44 101 ASN A O 1
ATOM 675 N N . ASN A 1 102 ? 10.950 -1.942 1.099 1.00 90.81 102 ASN A N 1
ATOM 676 C CA . ASN A 1 102 ? 9.769 -1.086 1.175 1.00 90.81 102 ASN A CA 1
ATOM 677 C C . ASN A 1 102 ? 8.478 -1.912 1.109 1.00 90.81 102 ASN A C 1
ATOM 679 O O . ASN A 1 102 ? 7.566 -1.693 1.905 1.00 90.81 102 ASN A O 1
ATOM 683 N N . ALA A 1 103 ? 8.423 -2.910 0.223 1.00 91.44 103 ALA A N 1
ATOM 684 C CA . ALA A 1 103 ? 7.286 -3.816 0.118 1.00 91.44 103 ALA A CA 1
ATOM 685 C C . ALA A 1 103 ? 7.085 -4.649 1.394 1.00 91.44 103 ALA A C 1
ATOM 687 O O . ALA A 1 103 ? 5.961 -4.759 1.881 1.00 91.44 103 ALA A O 1
ATOM 688 N N . ALA A 1 104 ? 8.158 -5.193 1.976 1.00 92.81 104 ALA A N 1
ATOM 689 C CA . ALA A 1 104 ? 8.096 -5.929 3.237 1.00 92.81 104 ALA A CA 1
ATOM 690 C C . ALA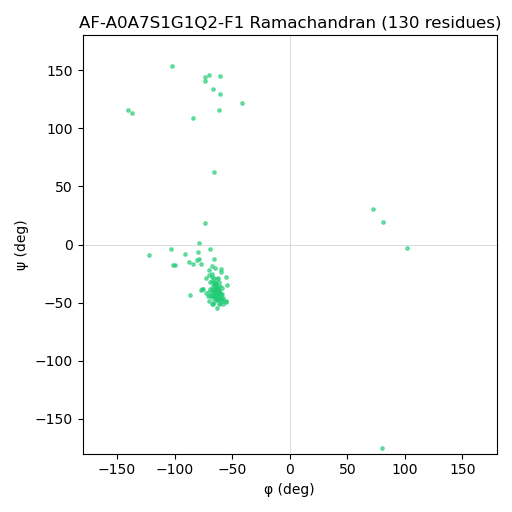 A 1 104 ? 7.601 -5.040 4.389 1.00 92.81 104 ALA A C 1
ATOM 692 O O . ALA A 1 104 ? 6.701 -5.437 5.132 1.00 92.81 104 ALA A O 1
ATOM 693 N N . GLY A 1 105 ? 8.143 -3.826 4.514 1.00 91.94 105 GLY A N 1
ATOM 694 C CA . GLY A 1 105 ? 7.718 -2.853 5.519 1.00 91.94 105 GLY A CA 1
ATOM 695 C C . GLY A 1 105 ? 6.244 -2.479 5.369 1.00 91.94 105 GLY A C 1
ATOM 696 O O . GLY A 1 105 ? 5.493 -2.515 6.345 1.00 91.94 105 GLY A O 1
ATOM 697 N N . ALA A 1 106 ? 5.805 -2.208 4.139 1.00 92.31 106 ALA A N 1
ATOM 698 C CA . ALA A 1 106 ? 4.412 -1.903 3.844 1.00 92.31 106 ALA A CA 1
ATOM 699 C C . ALA A 1 106 ? 3.477 -3.082 4.146 1.00 92.31 106 ALA A C 1
ATOM 701 O O . ALA A 1 106 ? 2.439 -2.880 4.774 1.00 92.31 106 ALA A O 1
ATOM 702 N N . LEU A 1 107 ? 3.852 -4.316 3.793 1.00 92.62 107 LEU A N 1
ATOM 703 C CA . LEU A 1 107 ? 3.073 -5.516 4.127 1.00 92.62 107 LEU A CA 1
ATOM 704 C C . LEU A 1 107 ? 2.876 -5.655 5.635 1.00 92.62 107 LEU A C 1
ATOM 706 O O . LEU A 1 107 ? 1.757 -5.902 6.086 1.00 92.62 107 LEU A O 1
ATOM 710 N N . ILE A 1 108 ? 3.941 -5.474 6.418 1.00 91.31 108 ILE A N 1
ATOM 711 C CA . ILE A 1 108 ? 3.872 -5.561 7.880 1.00 91.31 108 ILE A CA 1
ATOM 712 C C . ILE A 1 108 ? 2.955 -4.466 8.431 1.00 91.31 108 ILE A C 1
ATOM 714 O O . ILE A 1 108 ? 2.088 -4.762 9.254 1.00 91.31 108 ILE A O 1
ATOM 718 N N . ALA A 1 109 ? 3.111 -3.224 7.967 1.00 91.69 109 ALA A N 1
ATOM 719 C CA . ALA A 1 109 ? 2.319 -2.088 8.432 1.00 91.69 109 ALA A CA 1
ATOM 720 C C . ALA A 1 109 ? 0.823 -2.258 8.121 1.00 91.69 109 ALA A C 1
ATOM 722 O O . ALA A 1 109 ? -0.011 -2.118 9.016 1.00 91.69 109 ALA A O 1
ATOM 723 N N . VAL A 1 110 ? 0.483 -2.647 6.888 1.00 90.88 110 VAL A N 1
ATOM 724 C CA . VAL A 1 110 ? -0.906 -2.887 6.464 1.00 90.88 110 VAL A CA 1
ATOM 725 C C . VAL A 1 110 ? -1.529 -4.035 7.262 1.00 90.88 110 VAL A C 1
ATOM 727 O O . VAL A 1 110 ? -2.623 -3.889 7.809 1.00 90.88 110 VAL A O 1
ATOM 730 N N . CYS A 1 111 ? -0.826 -5.165 7.404 1.00 87.62 111 CYS A N 1
ATOM 731 C CA . CYS A 1 111 ? -1.335 -6.311 8.164 1.00 87.62 111 CYS A CA 1
ATOM 732 C C . CYS A 1 111 ? -1.544 -5.976 9.647 1.00 87.62 111 CYS A C 1
ATOM 734 O O . CYS A 1 111 ? -2.557 -6.357 10.238 1.00 87.62 111 CYS A O 1
ATOM 736 N N . ARG A 1 112 ? -0.597 -5.257 10.258 1.00 81.94 112 ARG A N 1
ATOM 737 C CA . ARG A 1 112 ? -0.655 -4.899 11.676 1.00 81.94 112 ARG A CA 1
ATOM 738 C C . ARG A 1 112 ? -1.764 -3.884 11.962 1.00 81.94 112 ARG A C 1
ATOM 740 O O . ARG A 1 112 ? -2.529 -4.093 12.901 1.00 81.94 112 ARG A O 1
ATOM 747 N N . GLY A 1 113 ? -1.900 -2.845 11.137 1.00 75.00 113 GLY A N 1
ATOM 748 C CA . GLY A 1 113 ? -2.977 -1.861 11.278 1.00 75.00 113 GLY A CA 1
ATOM 749 C C . GLY A 1 113 ? -4.368 -2.492 11.149 1.00 75.00 113 GLY A C 1
ATOM 750 O O . GLY A 1 113 ? -5.279 -2.138 11.901 1.00 75.00 113 GLY A O 1
ATOM 751 N N . ASN A 1 114 ? -4.516 -3.504 10.286 1.00 70.88 114 ASN A N 1
ATOM 752 C CA . ASN A 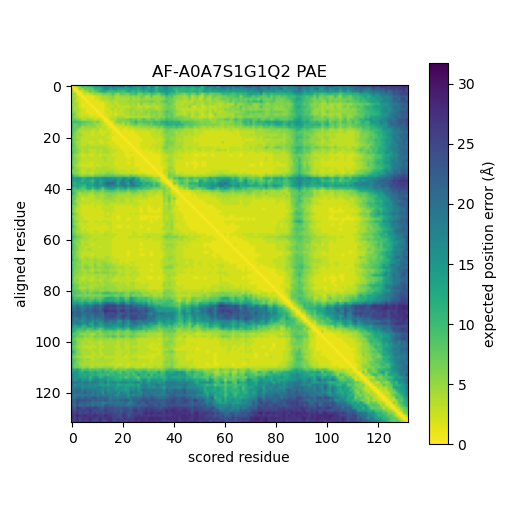1 114 ? -5.760 -4.267 10.167 1.00 70.88 114 ASN A CA 1
ATOM 753 C C . ASN A 1 114 ? -6.040 -5.167 11.394 1.00 70.88 114 ASN A C 1
ATOM 755 O O . ASN A 1 114 ? -7.169 -5.232 11.889 1.00 70.88 114 ASN A O 1
ATOM 759 N N . ALA A 1 115 ? -5.020 -5.834 11.947 1.00 68.75 115 ALA A N 1
ATOM 760 C CA . ALA A 1 115 ? -5.154 -6.635 13.172 1.00 68.75 115 ALA A CA 1
ATOM 761 C C . ALA A 1 115 ? -5.542 -5.780 14.396 1.00 68.75 115 ALA A C 1
ATOM 763 O O . ALA A 1 115 ? -6.388 -6.167 15.203 1.00 68.75 115 ALA A O 1
ATOM 764 N N . GLU A 1 116 ? -4.969 -4.582 14.522 1.00 67.81 116 GLU A N 1
ATOM 765 C CA . GLU A 1 116 ? -5.338 -3.635 15.578 1.00 67.81 116 GLU A CA 1
ATOM 766 C C . GLU A 1 116 ? -6.758 -3.073 15.360 1.00 67.81 116 GLU A C 1
ATOM 768 O O . GLU A 1 116 ? -7.486 -2.836 16.328 1.00 67.81 116 GLU A O 1
ATOM 773 N N . HIS A 1 117 ? -7.191 -2.911 14.102 1.00 61.91 117 HIS A N 1
ATOM 774 C CA . HIS A 1 117 ? -8.532 -2.425 13.749 1.00 61.91 117 HIS A CA 1
ATOM 775 C C . HIS A 1 117 ? -9.617 -3.449 14.078 1.00 61.91 117 HIS A C 1
ATOM 777 O O . HIS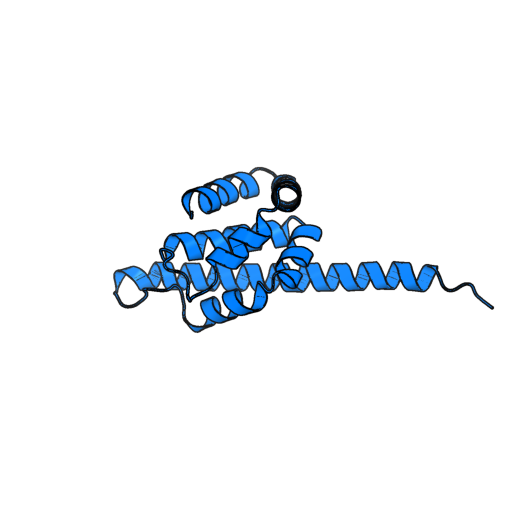 A 1 117 ? -10.587 -3.129 14.769 1.00 61.91 117 HIS A O 1
ATOM 783 N N . SER A 1 118 ? -9.416 -4.698 13.663 1.00 59.16 118 SER A N 1
ATOM 784 C CA . SER A 1 118 ? -10.310 -5.813 13.992 1.00 59.16 118 SER A CA 1
ATOM 785 C C . SER A 1 118 ? -10.428 -6.033 15.508 1.00 59.16 118 SER A C 1
ATOM 787 O O . SER A 1 118 ? -11.540 -6.152 16.024 1.00 59.16 118 SER A O 1
ATOM 789 N N . ALA A 1 119 ? -9.322 -5.965 16.258 1.00 63.59 119 ALA A N 1
ATOM 790 C CA . ALA A 1 119 ? -9.342 -6.076 17.722 1.00 63.59 119 ALA A CA 1
ATOM 791 C C . ALA A 1 119 ? -10.029 -4.887 18.433 1.00 63.59 119 ALA A C 1
ATOM 793 O O . ALA A 1 119 ? -10.545 -5.028 19.549 1.00 63.59 119 ALA A O 1
ATOM 794 N N . ALA A 1 120 ? -10.020 -3.695 17.831 1.00 60.28 120 ALA A N 1
ATOM 795 C CA . ALA A 1 120 ? -10.741 -2.528 18.341 1.00 60.28 120 ALA A CA 1
ATOM 796 C C . ALA A 1 120 ? -12.249 -2.604 18.040 1.00 60.28 120 ALA A C 1
ATOM 798 O O . ALA A 1 120 ? -13.062 -2.260 18.904 1.00 60.28 120 ALA A O 1
ATOM 799 N N . ALA A 1 121 ? -12.627 -3.091 16.854 1.00 58.50 121 ALA A N 1
ATOM 800 C CA . ALA A 1 121 ? -14.019 -3.315 16.467 1.00 58.50 121 ALA A CA 1
ATOM 801 C C . ALA A 1 121 ? -14.695 -4.379 17.351 1.00 58.50 121 ALA A C 1
ATOM 803 O O . ALA A 1 121 ? -15.796 -4.151 17.860 1.00 58.50 121 ALA A O 1
ATOM 804 N N . ASP A 1 122 ? -14.005 -5.488 17.625 1.00 59.22 122 ASP A N 1
ATOM 805 C CA . ASP A 1 122 ? -14.524 -6.582 18.454 1.00 59.22 122 ASP A CA 1
ATOM 806 C C . ASP A 1 122 ? -14.781 -6.155 19.913 1.00 59.22 122 ASP A C 1
ATOM 808 O O . ASP A 1 122 ? -15.843 -6.432 20.478 1.00 59.22 122 ASP A O 1
ATOM 812 N N . ARG A 1 123 ? -13.881 -5.349 20.500 1.00 57.94 123 ARG A N 1
ATOM 813 C CA . ARG A 1 123 ? -14.074 -4.757 21.842 1.00 57.94 123 ARG A CA 1
ATOM 814 C C . ARG A 1 123 ? -15.270 -3.810 21.933 1.00 57.94 123 ARG A C 1
ATOM 816 O O . ARG A 1 123 ? -15.854 -3.651 23.007 1.00 57.94 123 ARG A O 1
ATOM 823 N N . LYS A 1 124 ? -15.622 -3.143 20.833 1.00 56.66 124 LYS A N 1
ATOM 824 C CA . LYS A 1 124 ? -16.811 -2.284 20.765 1.00 56.66 124 LYS A CA 1
ATOM 825 C C . LYS A 1 124 ? -18.083 -3.132 20.662 1.00 56.66 124 LYS A C 1
ATOM 827 O O . LYS A 1 124 ? -19.061 -2.810 21.329 1.00 56.66 124 LYS A O 1
ATOM 832 N N . SER A 1 125 ? -18.032 -4.234 19.910 1.00 53.84 125 SER A N 1
ATOM 833 C CA . SER A 1 125 ? -19.133 -5.197 19.753 1.00 53.84 125 SER A CA 1
ATOM 834 C C . SER A 1 125 ? -19.475 -5.928 21.061 1.00 53.84 125 SER A C 1
ATOM 836 O O . SER A 1 125 ? -20.634 -5.973 21.466 1.00 53.84 125 SER A O 1
ATOM 838 N N . THR A 1 126 ? -18.470 -6.394 21.809 1.00 56.66 126 THR A N 1
ATOM 839 C CA . THR A 1 126 ? -18.661 -7.067 23.114 1.00 56.66 126 THR A CA 1
ATOM 840 C C . THR A 1 126 ? -19.180 -6.147 24.227 1.00 56.66 126 THR A C 1
ATOM 842 O O . THR A 1 126 ? -19.747 -6.630 25.204 1.00 56.66 126 THR A O 1
ATOM 845 N N . ARG A 1 127 ? -19.058 -4.817 24.091 1.00 54.06 127 ARG A N 1
ATOM 846 C CA . ARG A 1 127 ? -19.725 -3.844 24.985 1.00 54.06 127 ARG A CA 1
ATOM 847 C C . ARG A 1 127 ? -21.199 -3.596 24.648 1.00 54.06 127 ARG A C 1
ATOM 849 O O . ARG A 1 127 ? -21.883 -2.967 25.452 1.00 54.06 127 ARG A O 1
ATOM 856 N N . LEU A 1 128 ? -21.671 -4.034 23.480 1.00 54.84 128 LEU A N 1
ATOM 857 C CA . LEU A 1 128 ? -23.014 -3.754 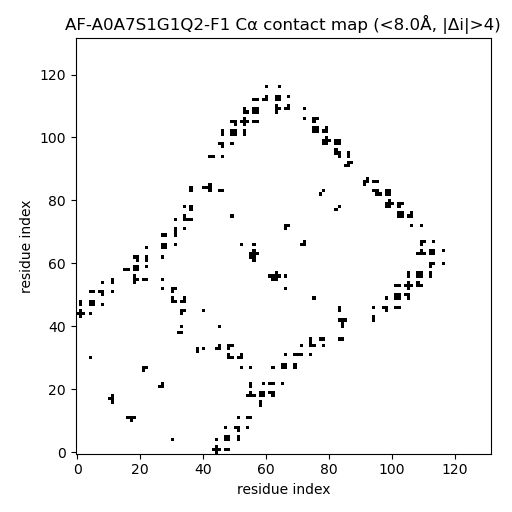22.963 1.00 54.84 128 LEU A CA 1
ATOM 858 C C . LEU A 1 128 ? -23.990 -4.930 23.087 1.00 54.84 128 LEU A C 1
ATOM 860 O O . LEU A 1 128 ? -25.166 -4.737 22.796 1.00 54.84 128 LEU A O 1
ATOM 864 N N . THR A 1 129 ? -23.569 -6.109 23.556 1.00 47.62 129 THR A N 1
ATOM 865 C CA . THR A 1 129 ? -24.510 -7.151 23.999 1.00 47.62 129 THR A CA 1
ATOM 866 C C . THR A 1 129 ? -24.916 -6.867 25.445 1.00 47.62 129 THR A C 1
ATOM 868 O O . THR A 1 129 ? -24.082 -7.031 26.343 1.00 47.62 129 THR A O 1
ATOM 871 N N . PRO A 1 130 ? -26.160 -6.431 25.718 1.00 50.75 130 PRO A N 1
ATOM 872 C CA . PRO A 1 130 ? -26.639 -6.332 27.081 1.00 50.75 130 PRO A CA 1
ATOM 873 C C . PRO A 1 130 ? -26.743 -7.749 27.637 1.00 50.75 130 PRO A C 1
ATOM 875 O O . PRO A 1 130 ? -27.281 -8.646 26.986 1.00 50.75 130 PRO A O 1
ATOM 878 N N . VAL A 1 131 ? -26.237 -7.923 28.855 1.00 56.31 131 VAL A N 1
ATOM 879 C CA . VAL A 1 131 ? -26.657 -8.999 29.753 1.00 56.31 131 VAL A CA 1
ATOM 880 C C . VAL A 1 131 ? -28.179 -9.147 29.661 1.00 56.31 131 VAL A C 1
ATOM 882 O O . VAL A 1 131 ? -28.911 -8.185 29.899 1.00 56.31 131 VAL A O 1
ATOM 885 N N . THR A 1 132 ? -28.628 -10.344 29.292 1.00 51.41 132 THR A N 1
ATOM 886 C CA . THR A 1 132 ? -29.959 -10.861 29.628 1.00 51.41 132 THR A CA 1
ATOM 887 C C . THR A 1 132 ? -29.763 -12.098 30.480 1.00 51.41 132 THR A C 1
ATOM 889 O O . THR A 1 132 ? -28.805 -12.850 30.187 1.00 51.41 132 THR A O 1
#

Foldseek 3Di:
DLVVLQVLLVVLVVDLCSLVVCVVVVVLLVLLVLLALPDPDDLNSNLSSLQNLLSSLQSDLSSLQVNVVSVSLVSLVVCLVPFGPPCPDPVCVVSRVSSNVSSVSNNVSSVVSVVVVVVVVVVVVVVPDDDD